Protein AF-A0A378MM11-F1 (afdb_monomer)

Sequence (98 aa):
MELTELTNSNRVTLNRKFRERFGCTAMAYLLNYRLKVAADLLTHTGLTVNEIAASTGFGYETYFIKQFSAKKKFLQRLIGKKQDVWLQQLSYRKSFKI

pLDDT: mean 72.01, std 20.33, range [34.12, 92.12]

Structure (mmCIF, N/CA/C/O backbone):
data_AF-A0A378MM11-F1
#
_entry.id   AF-A0A378MM11-F1
#
loop_
_atom_site.group_PDB
_atom_site.id
_atom_site.type_symbol
_atom_site.label_atom_id
_atom_site.label_alt_id
_atom_site.label_comp_id
_atom_site.label_asym_id
_atom_site.label_entity_id
_atom_site.label_seq_id
_atom_site.pdbx_PDB_ins_code
_atom_site.Cartn_x
_atom_site.Cartn_y
_atom_site.Cartn_z
_atom_site.occupancy
_atom_site.B_iso_or_equiv
_atom_site.auth_seq_id
_atom_site.auth_comp_id
_atom_site.auth_asym_id
_atom_site.auth_atom_id
_atom_site.pdbx_PDB_model_num
ATOM 1 N N . MET A 1 1 ? 24.375 -26.974 -0.893 1.00 48.94 1 MET A N 1
ATOM 2 C CA . MET A 1 1 ? 24.528 -25.961 -1.958 1.00 48.94 1 MET A CA 1
ATOM 3 C C . MET A 1 1 ? 23.483 -26.242 -3.031 1.00 48.94 1 MET A C 1
ATOM 5 O O . MET A 1 1 ? 23.813 -26.912 -3.989 1.00 48.94 1 MET A O 1
ATOM 9 N N . GLU A 1 2 ? 22.223 -25.817 -2.861 1.00 47.00 2 GLU A N 1
ATOM 10 C CA . GLU A 1 2 ? 21.184 -26.117 -3.876 1.00 47.00 2 GLU A CA 1
ATOM 11 C C . GLU A 1 2 ? 19.995 -25.134 -3.870 1.00 47.00 2 GLU A C 1
ATOM 13 O O . GLU A 1 2 ? 18.852 -25.499 -4.095 1.00 47.00 2 GLU A O 1
ATOM 18 N N . LEU A 1 3 ? 20.246 -23.852 -3.582 1.00 40.38 3 LEU A N 1
ATOM 19 C CA . LEU A 1 3 ? 19.266 -22.773 -3.832 1.00 40.38 3 LEU A CA 1
ATOM 20 C C . LEU A 1 3 ? 19.893 -21.541 -4.504 1.00 40.38 3 LEU A C 1
ATOM 22 O O . LEU A 1 3 ? 19.201 -20.580 -4.832 1.00 40.38 3 LEU A O 1
ATOM 26 N N . THR A 1 4 ? 21.206 -21.558 -4.737 1.00 47.59 4 THR A N 1
ATOM 27 C CA . THR A 1 4 ? 21.963 -20.422 -5.272 1.00 47.59 4 THR A CA 1
ATOM 28 C C . THR A 1 4 ? 21.972 -20.363 -6.801 1.00 47.59 4 THR A C 1
ATOM 30 O O . THR A 1 4 ? 22.178 -19.286 -7.353 1.00 47.59 4 THR A O 1
ATOM 33 N N . GLU A 1 5 ? 21.659 -21.456 -7.503 1.00 45.72 5 GLU A N 1
ATOM 34 C CA . GLU A 1 5 ? 21.764 -21.521 -8.973 1.00 45.72 5 GLU A CA 1
ATOM 35 C C . GLU A 1 5 ? 20.511 -21.037 -9.724 1.00 45.72 5 GLU A C 1
ATOM 37 O O . GLU A 1 5 ? 20.609 -20.553 -10.850 1.00 45.72 5 GLU A O 1
ATOM 42 N N . LEU A 1 6 ? 19.335 -21.029 -9.087 1.00 45.16 6 LEU A N 1
ATOM 43 C CA . LEU A 1 6 ? 18.087 -20.543 -9.702 1.00 45.16 6 LEU A CA 1
ATOM 44 C C . LEU A 1 6 ? 17.942 -19.011 -9.705 1.00 45.16 6 LEU A C 1
ATOM 46 O O . LEU A 1 6 ? 16.994 -18.470 -10.277 1.00 45.16 6 LEU A O 1
ATOM 50 N N . THR A 1 7 ? 18.872 -18.287 -9.077 1.00 49.03 7 THR A N 1
ATOM 51 C CA . THR A 1 7 ? 18.721 -16.848 -8.801 1.00 49.03 7 THR A CA 1
ATOM 52 C C . THR A 1 7 ? 19.513 -15.928 -9.730 1.00 49.03 7 THR A C 1
ATOM 54 O O . THR A 1 7 ? 19.437 -14.709 -9.583 1.00 49.03 7 THR A O 1
ATOM 57 N N . ASN A 1 8 ? 20.197 -16.459 -10.752 1.00 50.44 8 ASN A N 1
ATOM 58 C CA . ASN A 1 8 ? 21.016 -15.636 -11.650 1.00 50.44 8 ASN A CA 1
ATOM 59 C C . ASN A 1 8 ? 20.257 -15.024 -12.846 1.00 50.44 8 ASN A C 1
ATOM 61 O O . ASN A 1 8 ? 20.847 -14.635 -13.854 1.00 50.44 8 ASN A O 1
ATOM 65 N N . SER A 1 9 ? 18.935 -14.861 -12.746 1.00 56.62 9 SER A N 1
ATOM 66 C CA . SER A 1 9 ? 18.291 -13.810 -13.537 1.00 56.62 9 SER A CA 1
ATOM 67 C C . SER A 1 9 ? 18.638 -12.484 -12.878 1.00 56.62 9 SER A C 1
ATOM 69 O O . SER A 1 9 ? 17.931 -12.043 -11.972 1.00 56.62 9 SER A O 1
ATOM 71 N N . ASN A 1 10 ? 19.738 -11.863 -13.327 1.00 72.12 10 ASN A N 1
ATOM 72 C CA . ASN A 1 10 ? 20.124 -10.500 -12.959 1.00 72.12 10 ASN A CA 1
ATOM 73 C C . ASN A 1 10 ? 18.848 -9.651 -12.807 1.00 72.12 10 ASN A C 1
ATOM 75 O O . ASN A 1 10 ? 18.006 -9.641 -13.712 1.00 72.12 10 ASN A O 1
ATOM 79 N N . ARG A 1 11 ? 18.672 -8.973 -11.661 1.00 73.12 11 ARG A N 1
ATOM 80 C CA . ARG A 1 11 ? 17.481 -8.150 -11.360 1.00 73.12 11 ARG A CA 1
ATOM 81 C C . ARG A 1 11 ? 17.112 -7.238 -12.532 1.00 73.12 11 ARG A C 1
ATOM 83 O O . ARG A 1 11 ? 15.933 -6.963 -12.750 1.00 73.12 11 ARG A O 1
ATOM 90 N N . VAL A 1 12 ? 18.112 -6.798 -13.296 1.00 80.94 12 VAL A N 1
ATOM 91 C CA . VAL A 1 12 ? 17.960 -6.036 -14.540 1.00 80.94 12 VAL A CA 1
ATOM 92 C C . VAL A 1 12 ? 17.231 -6.843 -15.620 1.00 80.94 12 VAL A C 1
ATOM 94 O O . VAL A 1 12 ? 16.209 -6.384 -16.123 1.00 80.94 12 VAL A O 1
ATOM 97 N N . THR A 1 13 ? 17.689 -8.053 -15.943 1.00 84.12 13 THR A N 1
ATOM 98 C CA . THR A 1 13 ? 17.066 -8.950 -16.931 1.00 84.12 13 THR A CA 1
ATOM 99 C C . THR A 1 13 ? 15.639 -9.322 -16.541 1.00 84.12 13 THR A C 1
ATOM 101 O O . THR A 1 13 ? 14.744 -9.277 -17.386 1.00 84.12 13 THR A O 1
ATOM 104 N N . LEU A 1 14 ? 15.407 -9.649 -15.264 1.00 80.81 14 LEU A N 1
ATOM 105 C CA . LEU A 1 14 ? 14.071 -9.976 -14.761 1.00 80.81 14 LEU A CA 1
ATOM 106 C C . LEU A 1 14 ? 13.129 -8.776 -14.888 1.00 80.81 14 LEU A C 1
ATOM 108 O O . LEU A 1 14 ? 12.032 -8.906 -15.424 1.00 80.81 14 LEU A O 1
ATOM 112 N N . ASN A 1 15 ? 13.569 -7.593 -14.453 1.00 86.75 15 ASN A N 1
ATOM 113 C CA . ASN A 1 15 ? 12.767 -6.380 -14.578 1.00 86.75 15 ASN A CA 1
ATOM 114 C C . ASN A 1 15 ? 12.548 -5.966 -16.032 1.00 86.75 15 ASN A C 1
ATOM 116 O O . ASN A 1 15 ? 11.474 -5.456 -16.334 1.00 86.75 15 ASN A O 1
ATOM 120 N N . ARG A 1 16 ? 13.515 -6.189 -16.930 1.00 87.56 16 ARG A N 1
ATOM 121 C CA . ARG A 1 16 ? 13.342 -5.947 -18.367 1.00 87.56 16 ARG A CA 1
ATOM 122 C C . ARG A 1 16 ? 12.229 -6.832 -18.926 1.00 87.56 16 ARG A C 1
ATOM 124 O O . ARG A 1 16 ? 11.248 -6.298 -19.427 1.00 87.56 16 ARG A O 1
ATOM 131 N N . LYS A 1 17 ? 12.316 -8.151 -18.717 1.00 86.31 17 LYS A N 1
ATOM 132 C CA . LYS A 1 17 ? 11.283 -9.110 -19.150 1.00 86.31 17 LYS A CA 1
ATOM 133 C C . LYS A 1 17 ? 9.905 -8.797 -18.549 1.00 86.31 17 LYS A C 1
ATOM 135 O O . LYS A 1 17 ? 8.889 -8.901 -19.230 1.00 86.31 17 LYS A O 1
ATOM 140 N N . PHE A 1 18 ? 9.854 -8.396 -17.277 1.00 86.19 18 PHE A N 1
ATOM 141 C CA . PHE A 1 18 ? 8.604 -7.995 -16.623 1.00 86.19 18 PHE A CA 1
ATOM 142 C C . PHE A 1 18 ? 8.029 -6.699 -17.194 1.00 86.19 18 PHE A C 1
ATOM 144 O O . PHE A 1 18 ? 6.821 -6.617 -17.393 1.00 86.19 18 PHE A O 1
ATOM 151 N N . ARG A 1 19 ? 8.868 -5.706 -17.500 1.00 87.88 19 ARG A N 1
ATOM 152 C CA . ARG A 1 19 ? 8.414 -4.468 -18.143 1.00 87.88 19 ARG A CA 1
ATOM 153 C C . ARG A 1 19 ? 7.907 -4.726 -19.556 1.00 87.88 19 ARG A C 1
ATOM 155 O O . ARG A 1 19 ? 6.850 -4.213 -19.893 1.00 87.88 19 ARG A O 1
ATOM 162 N N . GLU A 1 20 ? 8.600 -5.554 -20.334 1.00 88.94 20 GLU A N 1
ATOM 163 C CA . GLU A 1 20 ? 8.172 -5.952 -21.684 1.00 88.94 20 GLU A CA 1
ATOM 164 C C . GLU A 1 20 ? 6.804 -6.649 -21.667 1.00 88.94 20 GLU A C 1
ATOM 166 O O . GLU A 1 20 ? 5.962 -6.380 -22.517 1.00 88.94 20 GLU A O 1
ATOM 171 N N . ARG A 1 21 ? 6.554 -7.519 -20.678 1.00 87.19 21 ARG A N 1
ATOM 172 C CA . ARG A 1 21 ? 5.316 -8.312 -20.599 1.00 87.19 21 ARG A CA 1
ATOM 173 C C . ARG A 1 21 ? 4.163 -7.629 -19.856 1.00 87.19 21 ARG A C 1
ATOM 175 O O . ARG A 1 21 ? 3.008 -7.843 -20.205 1.00 87.19 21 ARG A O 1
ATOM 182 N N . PHE A 1 22 ? 4.456 -6.860 -18.810 1.00 81.44 22 PHE A N 1
ATOM 183 C CA . PHE A 1 22 ? 3.466 -6.337 -17.856 1.00 81.44 22 PHE A CA 1
ATOM 184 C C . PHE A 1 22 ? 3.550 -4.817 -17.650 1.00 81.44 22 PHE A C 1
ATOM 186 O O . PHE A 1 22 ? 2.847 -4.277 -16.796 1.00 81.44 22 PHE A O 1
ATOM 193 N N . GLY A 1 23 ? 4.444 -4.116 -18.355 1.00 87.56 23 GLY A N 1
ATOM 194 C CA . GLY A 1 23 ? 4.614 -2.661 -18.252 1.00 87.56 23 GLY A CA 1
ATOM 195 C C . GLY A 1 23 ? 5.200 -2.167 -16.923 1.00 87.56 23 GLY A C 1
ATOM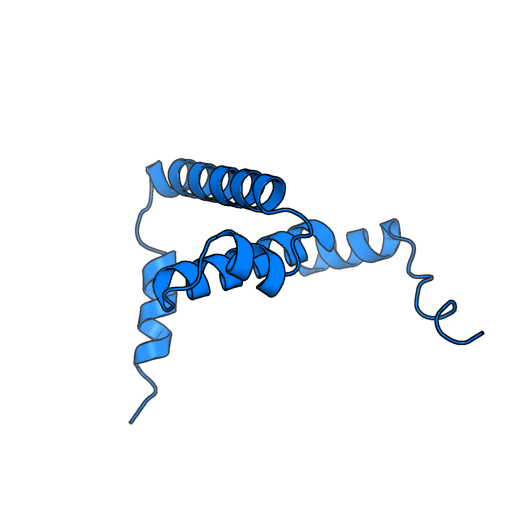 196 O O . GLY A 1 23 ? 5.282 -0.963 -16.694 1.00 87.56 23 GLY A O 1
ATOM 197 N N . CYS A 1 24 ? 5.608 -3.061 -16.018 1.00 85.44 24 CYS A N 1
ATOM 198 C CA . CYS A 1 24 ? 6.117 -2.698 -14.696 1.00 85.44 24 CYS A CA 1
ATOM 199 C C . CYS A 1 24 ? 7.249 -3.623 -14.233 1.00 85.44 24 CYS A C 1
ATOM 201 O O . CYS A 1 24 ? 7.546 -4.635 -14.856 1.00 85.44 24 CYS A O 1
ATOM 203 N N . THR A 1 25 ? 7.932 -3.253 -13.149 1.00 89.31 25 THR A N 1
ATOM 204 C CA . THR A 1 25 ? 8.965 -4.106 -12.542 1.00 89.31 25 THR A CA 1
ATOM 205 C C . THR A 1 25 ? 8.331 -5.293 -11.817 1.00 89.31 25 THR A C 1
ATOM 207 O O . THR A 1 25 ? 7.192 -5.207 -11.354 1.00 89.31 25 THR A O 1
ATOM 210 N N . ALA A 1 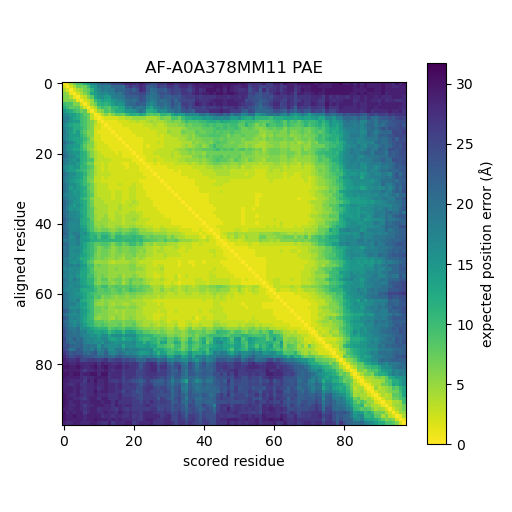26 ? 9.091 -6.376 -11.635 1.00 85.56 26 ALA A N 1
ATOM 211 C CA . ALA A 1 26 ? 8.621 -7.547 -10.890 1.00 85.56 26 ALA A CA 1
ATOM 212 C C . ALA A 1 26 ? 8.194 -7.180 -9.456 1.00 85.56 26 ALA A C 1
ATOM 214 O O . ALA A 1 26 ? 7.152 -7.618 -8.975 1.00 85.56 26 ALA A O 1
ATOM 215 N N . MET A 1 27 ? 8.953 -6.293 -8.803 1.00 88.12 27 MET A N 1
ATOM 216 C CA . MET A 1 27 ? 8.619 -5.789 -7.468 1.00 88.12 27 MET A CA 1
ATOM 217 C C . MET A 1 27 ? 7.336 -4.953 -7.448 1.00 88.12 27 MET A C 1
ATOM 219 O O . MET A 1 27 ? 6.535 -5.097 -6.528 1.00 88.12 27 MET A O 1
ATOM 223 N N . ALA A 1 28 ? 7.108 -4.102 -8.454 1.00 86.19 28 ALA A N 1
ATOM 224 C CA . ALA A 1 28 ? 5.875 -3.320 -8.538 1.00 86.19 28 ALA A CA 1
ATOM 225 C C . ALA A 1 28 ? 4.655 -4.222 -8.770 1.00 86.19 28 ALA A C 1
ATOM 227 O O . ALA A 1 28 ? 3.612 -4.018 -8.149 1.00 86.19 28 ALA A O 1
ATOM 228 N N . TYR A 1 29 ? 4.794 -5.240 -9.624 1.00 86.44 29 TYR A N 1
ATOM 229 C CA . TYR A 1 29 ? 3.755 -6.241 -9.842 1.00 86.44 29 TYR A CA 1
ATOM 230 C C . TYR A 1 29 ? 3.416 -6.987 -8.545 1.00 86.44 29 TYR A C 1
ATOM 232 O O . TYR A 1 29 ? 2.252 -7.031 -8.144 1.00 86.44 29 TYR A O 1
ATOM 240 N N . LEU A 1 30 ? 4.436 -7.498 -7.848 1.00 88.38 30 LEU A N 1
ATOM 241 C CA . LEU A 1 30 ? 4.266 -8.206 -6.580 1.00 88.38 30 LEU A CA 1
ATOM 242 C C . LEU A 1 30 ? 3.610 -7.319 -5.514 1.00 88.38 30 LEU A C 1
ATOM 244 O O . LEU A 1 30 ? 2.686 -7.760 -4.835 1.00 88.38 30 LEU A O 1
ATOM 248 N N . LEU A 1 31 ? 4.040 -6.061 -5.393 1.00 89.31 31 LEU A N 1
ATOM 249 C CA . LEU A 1 31 ? 3.433 -5.105 -4.468 1.00 89.31 31 LEU A CA 1
ATOM 250 C C . LEU A 1 31 ? 1.945 -4.899 -4.775 1.00 89.31 31 LEU A C 1
ATOM 252 O O . LEU A 1 31 ? 1.117 -4.971 -3.871 1.00 89.31 31 LEU A O 1
ATOM 256 N N . ASN A 1 32 ? 1.589 -4.684 -6.044 1.00 87.00 32 ASN A N 1
ATOM 257 C CA . ASN A 1 32 ? 0.191 -4.519 -6.448 1.00 87.00 32 ASN A CA 1
ATOM 258 C C . ASN A 1 32 ? -0.648 -5.762 -6.135 1.00 87.00 32 ASN A C 1
ATOM 260 O O . ASN A 1 32 ? -1.776 -5.632 -5.663 1.00 87.00 32 ASN A O 1
ATOM 264 N N . TYR A 1 33 ? -0.094 -6.951 -6.374 1.00 88.00 33 TYR A N 1
ATOM 265 C CA . TYR A 1 33 ? -0.751 -8.210 -6.045 1.00 88.00 33 TYR A CA 1
ATOM 266 C C . TYR A 1 33 ? -1.005 -8.337 -4.536 1.00 88.00 33 TYR A C 1
ATOM 268 O O . TYR A 1 33 ? -2.140 -8.575 -4.128 1.00 88.00 33 TYR A O 1
ATOM 276 N N . ARG A 1 34 ? 0.011 -8.083 -3.701 1.00 91.38 34 ARG A N 1
ATOM 277 C CA . ARG A 1 34 ? -0.122 -8.113 -2.234 1.00 91.38 34 ARG A CA 1
ATOM 278 C C . ARG A 1 34 ? -1.179 -7.132 -1.730 1.00 91.38 34 ARG A C 1
ATOM 280 O O . ARG A 1 34 ? -2.005 -7.497 -0.903 1.00 91.38 34 ARG A O 1
ATOM 287 N N . LEU A 1 35 ? -1.201 -5.912 -2.270 1.00 88.12 35 LEU A N 1
ATOM 288 C CA . LEU A 1 35 ? -2.208 -4.906 -1.919 1.00 88.12 35 LEU A CA 1
ATOM 289 C C . LEU A 1 35 ? -3.625 -5.315 -2.347 1.00 88.12 35 LEU A C 1
ATOM 291 O O . LEU A 1 35 ? -4.578 -5.015 -1.634 1.00 88.12 35 LEU A O 1
ATOM 295 N N . LYS A 1 36 ? -3.773 -6.008 -3.484 1.00 87.94 36 LYS A N 1
ATOM 296 C CA . LYS A 1 36 ? -5.066 -6.540 -3.938 1.00 87.94 36 LYS A CA 1
ATOM 297 C C . LYS A 1 36 ? -5.602 -7.599 -2.973 1.00 87.94 36 LYS A C 1
ATOM 299 O O . LYS A 1 36 ? -6.766 -7.525 -2.599 1.00 87.94 36 LYS A O 1
ATOM 304 N N . VAL A 1 37 ? -4.757 -8.542 -2.554 1.00 89.44 37 VAL A N 1
ATOM 305 C CA . VAL A 1 37 ? -5.130 -9.565 -1.562 1.00 89.44 37 VAL A CA 1
ATOM 306 C C . VAL A 1 37 ? -5.448 -8.918 -0.213 1.00 89.44 37 VAL A C 1
ATOM 308 O O . VAL A 1 37 ? -6.457 -9.243 0.397 1.00 89.44 37 VAL A O 1
ATOM 311 N N . ALA A 1 38 ? -4.652 -7.940 0.226 1.00 88.50 38 ALA A N 1
ATOM 312 C CA . ALA A 1 38 ? -4.915 -7.225 1.473 1.00 88.50 38 ALA A CA 1
ATOM 313 C C . ALA A 1 38 ? -6.262 -6.485 1.458 1.00 88.50 38 ALA A C 1
ATOM 315 O O . ALA A 1 38 ? -6.964 -6.478 2.462 1.00 88.50 38 ALA A O 1
ATOM 316 N N . ALA A 1 39 ? -6.638 -5.876 0.328 1.00 85.38 39 ALA A N 1
ATOM 317 C CA . ALA A 1 39 ? -7.935 -5.217 0.184 1.00 85.38 39 ALA A CA 1
ATOM 318 C C . ALA A 1 39 ? -9.104 -6.211 0.289 1.00 85.38 39 ALA A C 1
ATOM 320 O O . ALA A 1 39 ? -10.127 -5.886 0.888 1.00 85.38 39 ALA A O 1
ATOM 321 N N . ASP A 1 40 ? -8.939 -7.414 -0.264 1.00 86.50 40 ASP A N 1
ATOM 322 C CA . ASP A 1 40 ? -9.920 -8.492 -0.154 1.00 86.50 40 ASP A CA 1
ATOM 323 C C . ASP A 1 40 ? -10.085 -8.957 1.301 1.00 86.50 40 ASP A C 1
ATOM 325 O O . ASP A 1 40 ? -11.204 -8.986 1.811 1.00 86.50 40 ASP A O 1
ATOM 329 N N . LEU A 1 41 ? -8.972 -9.191 2.005 1.00 87.12 41 LEU A N 1
ATOM 330 C CA . LEU A 1 41 ? -8.977 -9.564 3.422 1.00 87.12 41 LEU A CA 1
ATOM 331 C C . LEU A 1 41 ? -9.599 -8.475 4.303 1.00 87.12 41 LEU A C 1
ATOM 333 O O . LEU A 1 41 ? -10.436 -8.784 5.143 1.00 87.12 41 LEU A O 1
ATOM 337 N N . LEU A 1 42 ? -9.264 -7.202 4.077 1.00 85.44 42 LEU A N 1
ATOM 338 C CA . LEU A 1 42 ? -9.854 -6.078 4.816 1.00 85.44 42 LEU A CA 1
ATOM 339 C C . LEU A 1 42 ? -11.373 -5.951 4.617 1.00 85.44 42 LEU A C 1
ATOM 341 O O . LEU A 1 42 ? -12.042 -5.354 5.453 1.00 85.44 42 LEU A O 1
ATOM 345 N N . THR A 1 43 ? -11.905 -6.446 3.496 1.00 83.12 43 THR A N 1
ATOM 346 C CA . THR A 1 43 ? -13.331 -6.321 3.152 1.00 83.12 43 THR A CA 1
ATOM 347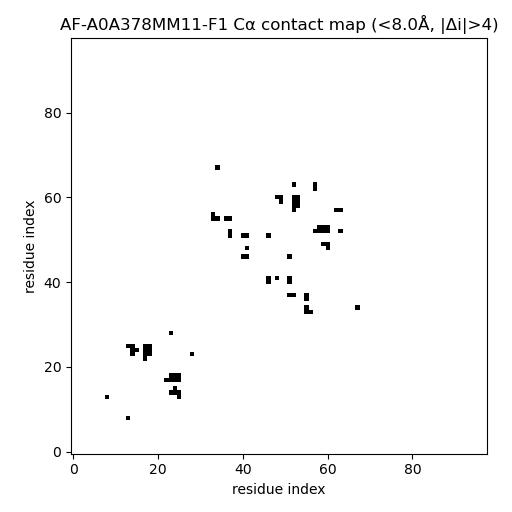 C C . THR A 1 43 ? -14.143 -7.529 3.613 1.00 83.12 43 THR A C 1
ATOM 349 O O . THR A 1 43 ? -15.298 -7.380 4.002 1.00 83.12 43 THR A O 1
ATOM 352 N N . HIS A 1 44 ? -13.556 -8.724 3.550 1.00 83.88 44 HIS A N 1
ATOM 353 C CA . HIS A 1 44 ? -14.276 -9.987 3.733 1.00 83.88 44 HIS A CA 1
ATOM 354 C C . HIS A 1 44 ? -13.904 -10.731 5.020 1.00 83.88 44 HIS A C 1
ATOM 356 O O . HIS A 1 44 ? -14.462 -11.792 5.291 1.00 83.88 44 HIS A O 1
ATOM 362 N N . THR A 1 45 ? -12.977 -10.200 5.817 1.00 84.75 45 THR A N 1
ATOM 363 C CA . THR A 1 45 ? -12.560 -10.797 7.093 1.00 84.75 45 THR A CA 1
ATOM 364 C C . THR A 1 45 ? -12.616 -9.770 8.220 1.00 84.75 45 THR A C 1
ATOM 366 O O . THR A 1 45 ? -12.629 -8.568 7.973 1.00 84.75 45 THR A O 1
ATOM 369 N N . GLY A 1 46 ? -12.626 -10.248 9.466 1.00 86.69 46 GLY A N 1
ATOM 370 C CA . GLY A 1 46 ? -12.482 -9.416 10.666 1.00 86.69 46 GLY A CA 1
ATOM 371 C C . GLY A 1 46 ? -11.039 -9.302 11.172 1.00 86.69 46 GLY A C 1
ATOM 372 O O . GLY A 1 46 ? -10.843 -8.979 12.339 1.00 86.69 46 GLY A O 1
ATOM 373 N N . LEU A 1 47 ? -10.043 -9.630 10.338 1.00 87.31 47 LEU A N 1
ATOM 374 C CA . LEU A 1 47 ? -8.634 -9.616 10.731 1.00 87.31 47 LEU A CA 1
ATOM 375 C C . LEU A 1 47 ? -8.136 -8.192 10.996 1.00 87.31 47 LEU A C 1
ATOM 377 O O . LEU A 1 47 ? -8.516 -7.230 10.320 1.00 87.31 47 LEU A O 1
ATOM 381 N N . THR A 1 48 ? -7.223 -8.067 11.951 1.00 90.38 48 THR A N 1
ATOM 382 C CA . THR A 1 48 ? -6.544 -6.807 12.245 1.00 90.38 48 THR A CA 1
ATOM 383 C C . THR A 1 48 ? -5.562 -6.432 11.133 1.00 90.38 48 THR A C 1
ATOM 385 O O . THR A 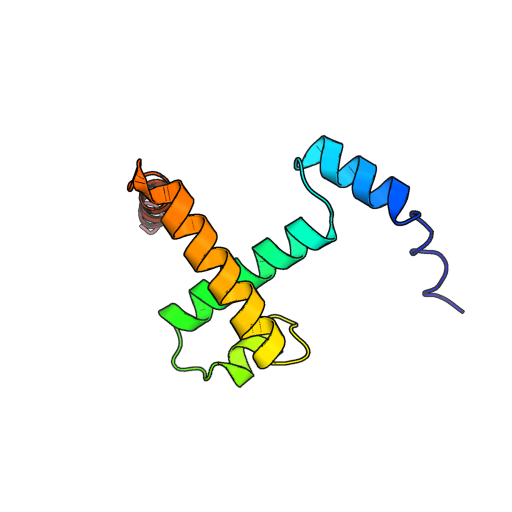1 48 ? -5.073 -7.263 10.365 1.00 90.38 48 THR A O 1
ATOM 388 N N . VAL A 1 49 ? -5.215 -5.145 11.059 1.00 86.06 49 VAL A N 1
ATOM 389 C CA . VAL A 1 49 ? -4.249 -4.625 10.076 1.00 86.06 49 VAL A CA 1
ATOM 390 C C . VAL A 1 49 ? -2.887 -5.324 10.174 1.00 86.06 49 VAL A C 1
ATOM 392 O O . VAL A 1 49 ? -2.264 -5.585 9.144 1.00 86.06 49 VAL A O 1
ATOM 395 N N . ASN A 1 50 ? -2.448 -5.659 11.388 1.00 90.44 50 ASN A N 1
ATOM 396 C CA . ASN A 1 50 ? -1.197 -6.370 11.629 1.00 90.44 50 ASN A CA 1
ATOM 397 C C . ASN A 1 50 ? -1.245 -7.799 11.054 1.00 90.44 50 ASN A C 1
ATOM 399 O O . ASN A 1 50 ? -0.377 -8.189 10.271 1.00 90.44 50 ASN A O 1
ATOM 403 N N . GLU A 1 51 ? -2.317 -8.545 11.333 1.00 90.19 51 GLU A N 1
ATOM 404 C CA . GLU A 1 51 ? -2.512 -9.905 10.809 1.00 90.19 51 GLU A CA 1
ATOM 405 C C . GLU A 1 51 ? -2.585 -9.929 9.278 1.00 90.19 51 GLU A C 1
ATOM 407 O O . GLU A 1 51 ? -2.008 -10.810 8.633 1.00 90.19 51 GLU A O 1
ATOM 412 N N . ILE A 1 52 ? -3.240 -8.938 8.669 1.00 88.31 52 ILE A N 1
ATOM 413 C CA . ILE A 1 52 ? -3.323 -8.812 7.209 1.00 88.31 52 ILE A CA 1
ATOM 414 C C . ILE A 1 52 ? -1.957 -8.463 6.609 1.00 88.31 52 ILE A C 1
ATOM 416 O O . ILE A 1 52 ? -1.585 -9.016 5.568 1.00 88.31 52 ILE A O 1
ATOM 420 N N . ALA A 1 53 ? -1.182 -7.582 7.249 1.00 89.19 53 ALA A N 1
ATOM 421 C CA . ALA A 1 53 ? 0.170 -7.252 6.808 1.00 89.19 53 ALA A CA 1
ATOM 422 C C . ALA A 1 53 ? 1.067 -8.501 6.805 1.00 89.19 53 ALA A C 1
ATOM 424 O O . ALA A 1 53 ? 1.693 -8.795 5.781 1.00 89.19 53 ALA A O 1
ATOM 425 N N . ALA A 1 54 ? 1.044 -9.279 7.891 1.00 92.12 54 ALA A N 1
ATOM 426 C CA . ALA A 1 54 ? 1.770 -10.542 7.990 1.00 92.12 54 ALA A CA 1
ATOM 427 C C . ALA A 1 54 ? 1.305 -11.549 6.920 1.00 92.12 54 ALA A C 1
ATOM 429 O O . ALA A 1 54 ? 2.123 -12.077 6.163 1.00 92.12 54 ALA A O 1
ATOM 430 N N . SER A 1 55 ? -0.011 -11.733 6.771 1.00 89.69 55 SER A N 1
ATOM 431 C CA . SER A 1 55 ? -0.610 -12.684 5.818 1.00 89.69 55 SER A CA 1
ATOM 432 C C . SER A 1 55 ? -0.323 -12.345 4.352 1.00 89.69 55 SER A C 1
ATOM 434 O O . SER A 1 55 ? -0.281 -13.225 3.495 1.00 89.69 55 SER A O 1
ATOM 436 N N . THR A 1 56 ? -0.100 -11.066 4.039 1.00 90.12 56 THR A N 1
ATOM 437 C CA . THR A 1 56 ? 0.204 -10.598 2.675 1.00 90.12 56 THR A CA 1
ATOM 438 C C . THR A 1 56 ? 1.698 -10.372 2.432 1.00 90.12 56 THR A C 1
ATOM 440 O O . THR A 1 56 ? 2.100 -9.863 1.379 1.00 90.12 56 THR A O 1
ATOM 443 N N . GLY A 1 57 ? 2.545 -10.807 3.369 1.00 89.31 57 GLY A N 1
ATOM 444 C CA . GLY A 1 57 ? 3.999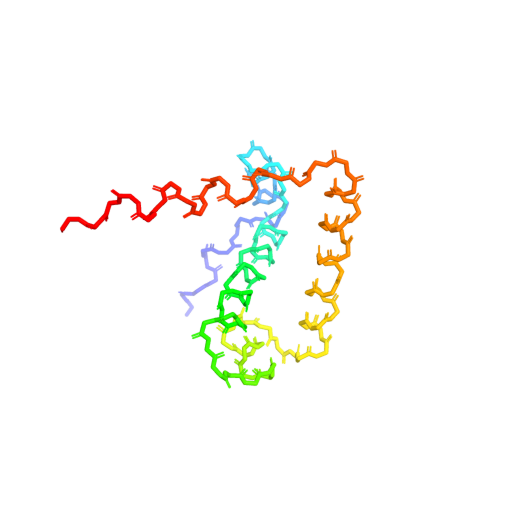 -10.827 3.224 1.00 89.31 57 GLY A CA 1
ATOM 445 C C . GLY A 1 57 ? 4.671 -9.466 3.414 1.00 89.31 57 GLY A C 1
ATOM 446 O O . GLY A 1 57 ? 5.766 -9.247 2.879 1.00 89.31 57 GLY A O 1
ATOM 447 N N . PHE A 1 58 ? 4.033 -8.532 4.123 1.00 88.88 58 PHE A N 1
ATOM 448 C CA . PHE A 1 58 ? 4.681 -7.313 4.605 1.00 88.88 58 PHE A CA 1
ATOM 449 C C . PHE A 1 58 ? 5.354 -7.595 5.949 1.00 88.88 58 PHE A C 1
ATOM 451 O O . PHE A 1 58 ? 4.724 -8.097 6.868 1.00 88.88 58 PHE A O 1
ATOM 458 N N . GLY A 1 59 ? 6.636 -7.240 6.070 1.00 85.00 59 GLY A N 1
ATOM 459 C CA . GLY A 1 59 ? 7.385 -7.446 7.316 1.00 85.00 59 GLY A CA 1
ATOM 460 C C . GLY A 1 59 ? 6.977 -6.506 8.454 1.00 85.00 59 GLY A C 1
ATOM 461 O O . GLY A 1 59 ? 7.223 -6.819 9.609 1.00 85.00 59 GLY A O 1
ATOM 462 N N . TYR A 1 60 ? 6.355 -5.365 8.134 1.00 86.62 60 TYR A N 1
ATOM 463 C CA . TYR A 1 60 ? 5.926 -4.369 9.117 1.00 86.62 60 TYR A CA 1
ATOM 464 C C . TYR A 1 60 ? 4.582 -3.757 8.724 1.00 86.62 60 TYR A C 1
ATOM 466 O O . TYR A 1 60 ? 4.400 -3.330 7.576 1.00 86.62 60 TYR A O 1
ATOM 474 N N . GLU A 1 61 ? 3.676 -3.634 9.695 1.00 87.06 61 GLU A N 1
ATOM 475 C CA . GLU A 1 61 ? 2.363 -3.006 9.502 1.00 87.06 61 GLU A CA 1
ATOM 476 C C . GLU A 1 61 ? 2.482 -1.547 9.038 1.00 87.06 61 GLU A C 1
ATOM 478 O O . GLU A 1 61 ? 1.748 -1.106 8.160 1.00 87.06 61 GLU A O 1
ATOM 483 N N . THR A 1 62 ? 3.462 -0.798 9.548 1.00 89.06 62 THR A N 1
ATOM 484 C CA . THR A 1 62 ? 3.650 0.622 9.222 1.00 89.06 62 THR A CA 1
ATOM 485 C C . THR A 1 62 ? 4.019 0.804 7.751 1.00 89.06 62 THR A C 1
ATOM 487 O O . THR A 1 62 ? 3.508 1.698 7.067 1.00 89.06 62 THR A O 1
ATOM 490 N N . TYR A 1 63 ? 4.858 -0.093 7.225 1.00 88.62 63 TYR A N 1
ATOM 491 C CA . TYR A 1 63 ? 5.199 -0.137 5.809 1.00 88.62 63 TYR A CA 1
ATOM 492 C C . TYR A 1 63 ? 3.994 -0.547 4.956 1.00 88.62 63 TYR A C 1
ATOM 494 O O . TYR A 1 63 ? 3.735 0.087 3.930 1.00 88.62 63 TYR A O 1
ATOM 502 N N . PHE A 1 64 ? 3.219 -1.541 5.400 1.00 88.94 64 PHE A N 1
ATOM 503 C CA . PHE A 1 64 ? 1.961 -1.920 4.757 1.00 88.94 64 PHE A CA 1
ATOM 504 C C . PHE A 1 64 ? 0.987 -0.735 4.665 1.00 88.94 64 PHE A C 1
ATOM 506 O O . PHE A 1 64 ? 0.574 -0.376 3.561 1.00 88.94 64 PHE A O 1
ATOM 513 N N . ILE A 1 65 ? 0.687 -0.069 5.785 1.00 88.75 65 ILE A N 1
ATOM 514 C CA . 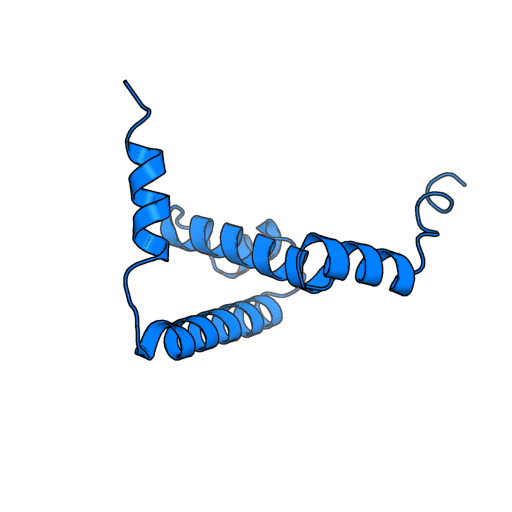ILE A 1 65 ? -0.241 1.071 5.859 1.00 88.75 65 ILE A CA 1
ATOM 515 C C . ILE A 1 65 ? 0.206 2.190 4.918 1.00 88.75 65 ILE A C 1
ATOM 517 O O . ILE A 1 65 ? -0.618 2.748 4.185 1.00 88.75 65 ILE A O 1
ATOM 521 N N . LYS A 1 66 ? 1.510 2.499 4.885 1.00 90.44 66 LYS A N 1
ATOM 522 C CA . LYS A 1 66 ? 2.079 3.500 3.974 1.00 90.44 66 LYS A CA 1
ATOM 523 C C . LYS A 1 66 ? 1.826 3.135 2.510 1.00 90.44 66 LYS A C 1
ATOM 525 O O . LYS A 1 66 ? 1.345 3.979 1.751 1.00 90.44 66 LYS A O 1
ATOM 530 N N . GLN A 1 67 ? 2.118 1.895 2.114 1.00 90.38 67 GLN A N 1
ATOM 531 C CA . GLN A 1 67 ? 1.929 1.434 0.733 1.00 90.38 67 GLN A CA 1
ATOM 532 C C . GLN A 1 67 ? 0.448 1.370 0.343 1.00 90.38 67 GLN A C 1
ATOM 534 O O . GLN A 1 67 ? 0.060 1.851 -0.725 1.00 90.38 67 GLN A O 1
ATOM 539 N N . PHE A 1 68 ? -0.394 0.840 1.228 1.00 86.94 68 PHE A N 1
ATOM 540 C CA . PHE A 1 68 ? -1.831 0.714 1.013 1.00 86.94 68 PHE A CA 1
ATOM 541 C C . PHE A 1 68 ? -2.506 2.086 0.892 1.00 86.94 68 PHE A C 1
ATOM 543 O O . PHE A 1 68 ? -3.255 2.341 -0.055 1.00 86.94 68 PHE A O 1
ATOM 550 N N . SER A 1 69 ? -2.160 3.023 1.777 1.00 85.56 69 SER A N 1
ATOM 551 C CA . SER A 1 69 ? -2.668 4.399 1.736 1.00 85.56 69 SER A CA 1
ATOM 552 C C . SER A 1 69 ? -2.197 5.156 0.495 1.00 85.56 69 SER A C 1
ATOM 554 O O . SER A 1 69 ? -2.989 5.866 -0.130 1.00 85.56 69 SER A O 1
ATOM 556 N N . ALA A 1 70 ? -0.930 4.998 0.099 1.00 86.62 70 ALA A N 1
ATOM 557 C CA . ALA A 1 70 ? -0.404 5.602 -1.124 1.00 86.62 70 ALA A CA 1
ATOM 558 C C . ALA A 1 70 ? -1.147 5.087 -2.367 1.00 86.62 70 ALA A C 1
ATOM 560 O O . ALA A 1 70 ? -1.536 5.885 -3.226 1.00 86.62 70 ALA A O 1
ATOM 561 N N . LYS A 1 71 ? -1.422 3.777 -2.436 1.00 81.00 71 LYS A N 1
ATOM 562 C CA . LYS A 1 71 ? -2.179 3.170 -3.538 1.00 81.00 71 LYS A CA 1
ATOM 563 C C . LYS A 1 71 ? -3.635 3.632 -3.566 1.00 81.00 71 LYS A C 1
ATOM 565 O O . LYS A 1 71 ? -4.125 3.973 -4.640 1.00 81.00 71 LYS A O 1
ATOM 570 N N . LYS A 1 72 ? -4.309 3.707 -2.413 1.00 72.25 72 LYS A N 1
ATOM 571 C CA . LYS A 1 72 ? -5.689 4.213 -2.309 1.00 72.25 72 LYS A CA 1
ATOM 572 C C . LYS A 1 72 ? -5.786 5.667 -2.771 1.00 72.25 72 LYS A C 1
ATOM 574 O O . LYS A 1 72 ? -6.645 5.978 -3.587 1.00 72.25 72 LYS A O 1
ATOM 579 N N . LYS A 1 73 ? -4.864 6.532 -2.335 1.00 68.88 73 LYS A N 1
ATOM 580 C CA . LYS A 1 73 ? -4.789 7.933 -2.790 1.00 68.88 73 LYS A CA 1
ATOM 581 C C . LYS A 1 73 ? -4.504 8.037 -4.289 1.00 68.88 73 LYS A C 1
ATOM 583 O O . LYS A 1 73 ? -5.106 8.864 -4.965 1.00 68.88 73 LYS A O 1
ATOM 588 N N . PHE A 1 74 ? -3.615 7.198 -4.822 1.00 67.19 74 PHE A N 1
ATOM 589 C CA . PHE A 1 74 ? -3.334 7.139 -6.258 1.00 67.19 74 PHE A CA 1
ATOM 590 C C . PHE A 1 74 ? -4.566 6.717 -7.066 1.00 67.19 74 PHE A C 1
ATOM 592 O O . PHE A 1 74 ? -4.896 7.365 -8.055 1.00 67.19 74 PHE A O 1
ATOM 599 N N . LEU A 1 75 ? -5.283 5.684 -6.614 1.00 58.28 75 LEU A N 1
ATOM 600 C CA . LEU A 1 75 ? -6.536 5.256 -7.230 1.00 58.28 75 LEU A CA 1
ATOM 601 C C . LEU A 1 75 ? -7.605 6.344 -7.130 1.00 58.28 75 LEU A C 1
ATOM 603 O O . LEU A 1 75 ? -8.203 6.660 -8.142 1.00 58.28 75 LEU A O 1
ATOM 607 N N . GLN A 1 76 ? -7.798 6.985 -5.976 1.00 52.56 76 GLN A N 1
ATOM 608 C CA . GLN A 1 76 ? -8.744 8.100 -5.830 1.00 52.56 76 GLN A CA 1
ATOM 609 C C . GLN A 1 76 ? -8.401 9.281 -6.749 1.00 52.56 76 GLN A C 1
ATOM 611 O O . GLN A 1 76 ? -9.292 9.865 -7.358 1.00 52.56 76 GLN A O 1
ATOM 616 N N . ARG A 1 77 ? -7.112 9.603 -6.910 1.00 56.47 77 ARG A N 1
ATOM 617 C CA . ARG A 1 77 ? -6.653 10.669 -7.810 1.00 56.47 77 ARG A CA 1
ATOM 618 C C . ARG A 1 77 ? -6.861 10.323 -9.287 1.00 56.47 77 ARG A C 1
ATOM 620 O O . ARG A 1 77 ? -7.220 11.205 -10.057 1.00 56.47 77 ARG A O 1
ATOM 627 N N . LEU A 1 78 ? -6.655 9.065 -9.682 1.00 48.97 78 LEU A N 1
ATOM 628 C CA . LEU A 1 78 ? -6.934 8.596 -11.045 1.00 48.97 78 LEU A CA 1
ATOM 629 C C . LEU A 1 78 ? -8.437 8.451 -11.327 1.00 48.97 78 LEU A C 1
ATOM 631 O O . LEU A 1 78 ? -8.893 8.763 -12.422 1.00 48.97 78 LEU A O 1
ATOM 635 N N . ILE A 1 79 ? -9.205 7.985 -10.343 1.00 50.41 79 ILE A N 1
ATOM 636 C CA . ILE A 1 79 ? -10.651 7.744 -10.438 1.00 50.41 79 ILE A CA 1
ATOM 637 C C . ILE A 1 79 ? -11.446 9.054 -10.306 1.00 50.41 79 ILE A C 1
ATOM 639 O O . ILE A 1 79 ? -12.601 9.095 -10.714 1.00 50.41 79 ILE A O 1
ATOM 643 N N . GLY A 1 80 ? -10.805 10.164 -9.918 1.00 45.25 80 GLY A N 1
ATOM 644 C CA . GLY A 1 80 ? -11.359 11.525 -9.948 1.00 45.25 80 GLY A CA 1
ATOM 645 C C . GLY A 1 80 ? -11.856 12.035 -11.314 1.00 45.25 80 GLY A C 1
ATOM 646 O O . GLY A 1 80 ? -12.228 13.201 -11.407 1.00 45.25 80 GLY A O 1
ATOM 647 N N . LYS A 1 81 ? -11.889 11.198 -12.366 1.00 43.34 81 LYS A N 1
ATOM 648 C CA . LYS A 1 81 ? -12.664 11.440 -13.598 1.00 43.34 81 LYS A CA 1
ATOM 649 C C . LYS A 1 81 ? -13.441 10.244 -14.178 1.00 43.34 81 LYS A C 1
ATOM 651 O O . LYS A 1 81 ? -14.177 10.461 -15.131 1.00 43.34 81 LYS A O 1
ATOM 656 N N . LYS A 1 82 ? -13.324 9.017 -13.657 1.00 39.91 82 LYS A N 1
ATOM 657 C CA . LYS A 1 82 ? -14.109 7.846 -14.115 1.00 39.91 82 LYS A CA 1
ATOM 658 C C . LYS A 1 82 ? -14.160 6.778 -13.020 1.00 39.91 82 LYS A C 1
ATOM 660 O O . LYS A 1 82 ? -13.386 5.819 -13.017 1.00 39.91 82 LYS A O 1
ATOM 665 N N . GLN A 1 83 ? -15.088 6.957 -12.087 1.00 42.66 83 GLN A N 1
ATOM 666 C CA . GLN A 1 83 ? -15.762 5.834 -11.434 1.00 42.66 83 GLN A CA 1
ATOM 667 C C . GLN A 1 83 ? -16.320 4.940 -12.565 1.00 42.66 83 GLN A C 1
ATOM 669 O O . GLN A 1 83 ? -16.832 5.508 -13.517 1.00 42.66 83 GLN A O 1
ATOM 674 N N . ASP A 1 84 ? -16.085 3.617 -12.549 1.00 44.62 84 ASP A N 1
ATOM 675 C CA . ASP A 1 84 ? -16.933 2.552 -13.165 1.00 44.62 84 ASP A CA 1
ATOM 676 C C . ASP A 1 84 ? -16.164 1.309 -13.657 1.00 44.62 84 ASP A C 1
ATOM 678 O O . ASP A 1 84 ? -16.721 0.213 -13.674 1.00 44.62 84 ASP A O 1
ATOM 682 N N . VAL A 1 85 ? -14.866 1.384 -13.975 1.00 46.12 85 VAL A N 1
ATOM 683 C CA . VAL A 1 85 ? -14.199 0.237 -14.645 1.00 46.12 85 VAL A CA 1
ATOM 684 C C . VAL A 1 85 ? -13.859 -0.927 -13.692 1.00 46.12 85 VAL A C 1
ATOM 686 O O . VAL A 1 85 ? -13.927 -2.093 -14.077 1.00 46.12 85 VAL A O 1
ATOM 689 N N . TRP A 1 86 ? -13.548 -0.654 -12.419 1.00 41.78 86 TRP A N 1
ATOM 690 C CA . TRP A 1 86 ? -13.188 -1.704 -11.448 1.00 41.78 86 TRP A CA 1
ATOM 691 C C . TRP A 1 86 ? -14.393 -2.469 -10.877 1.00 41.78 86 TRP A C 1
ATOM 693 O O . TRP A 1 86 ? -14.234 -3.611 -10.450 1.00 41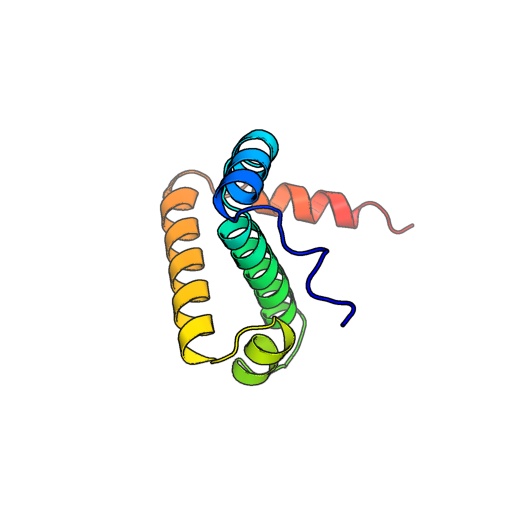.78 86 TRP A O 1
ATOM 703 N N . LEU A 1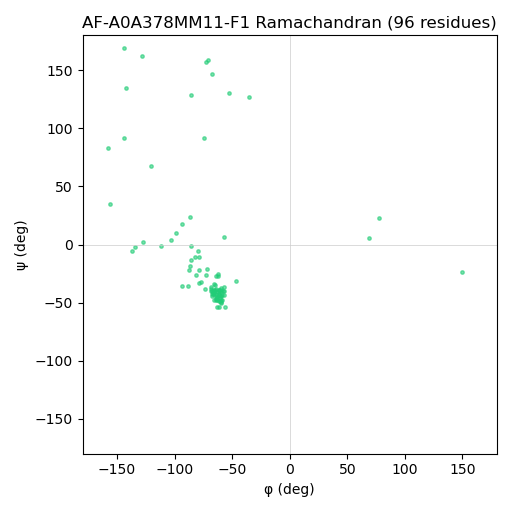 87 ? -15.597 -1.885 -10.912 1.00 43.38 87 LEU A N 1
ATOM 704 C CA . LEU A 1 87 ? -16.831 -2.554 -10.476 1.00 43.38 87 LEU A CA 1
ATOM 705 C C . LEU A 1 87 ? -17.410 -3.475 -11.564 1.00 43.38 87 LEU A C 1
ATOM 707 O O . LEU A 1 87 ? -18.024 -4.492 -11.240 1.00 43.38 87 LEU A O 1
ATOM 711 N N . GLN A 1 88 ? -17.137 -3.203 -12.845 1.00 43.53 88 GLN A N 1
ATOM 712 C CA . GLN A 1 88 ? -17.601 -4.052 -13.948 1.00 43.53 88 GLN A CA 1
ATOM 713 C C . GLN A 1 88 ? -16.910 -5.426 -13.978 1.00 43.53 88 GLN A C 1
ATOM 715 O O . GLN A 1 88 ? -17.571 -6.435 -14.217 1.00 43.53 88 GLN A O 1
ATOM 720 N N . GLN A 1 89 ? -15.615 -5.514 -13.646 1.00 38.38 89 GLN A N 1
ATOM 721 C CA . GLN A 1 89 ? -14.913 -6.809 -13.600 1.00 38.38 89 GLN A CA 1
ATOM 722 C C . GLN A 1 89 ? -15.306 -7.682 -12.392 1.00 38.38 89 GLN A C 1
ATOM 724 O O . GLN A 1 89 ? -15.237 -8.908 -12.474 1.00 38.38 89 GLN A O 1
ATOM 729 N N . LEU A 1 90 ? -15.746 -7.074 -11.284 1.00 39.66 90 LEU A N 1
ATOM 730 C CA . LEU A 1 90 ? -16.253 -7.790 -10.104 1.00 39.66 90 LEU A CA 1
ATOM 731 C C . LEU A 1 90 ? -17.697 -8.282 -10.294 1.00 39.66 90 LEU A C 1
ATOM 733 O O . LEU A 1 90 ? -18.022 -9.376 -9.835 1.00 39.66 90 LEU A O 1
ATOM 737 N N . SER A 1 91 ? -18.532 -7.539 -11.030 1.00 38.69 91 SER A N 1
ATOM 738 C CA . SER A 1 91 ? -19.870 -7.999 -11.433 1.00 38.69 91 SER A CA 1
ATOM 739 C C . SER A 1 91 ? -19.799 -9.209 -12.384 1.00 38.69 91 SER A C 1
ATOM 741 O O . SER A 1 91 ? -20.512 -10.193 -12.197 1.00 38.69 91 SER A O 1
ATOM 743 N N . TYR A 1 92 ? -18.838 -9.219 -13.320 1.00 34.12 92 TYR A N 1
ATOM 744 C CA . TYR A 1 92 ? -18.676 -10.302 -14.305 1.00 34.12 92 TYR A CA 1
ATOM 745 C C . TYR A 1 92 ? -18.363 -11.680 -13.685 1.00 34.12 92 TYR A C 1
ATOM 747 O O . TYR A 1 92 ? -18.722 -12.710 -14.249 1.00 34.12 92 TYR A O 1
ATOM 755 N N . ARG A 1 93 ? -17.733 -11.734 -12.498 1.00 38.44 93 ARG A N 1
ATOM 756 C CA . ARG A 1 93 ? -17.445 -13.004 -11.798 1.00 38.44 93 ARG A CA 1
ATOM 757 C C . ARG A 1 93 ? -18.584 -13.528 -10.922 1.00 38.44 93 ARG A C 1
ATOM 759 O O . ARG A 1 93 ? -18.524 -14.689 -10.528 1.00 38.44 93 ARG A O 1
ATOM 766 N N . LYS A 1 94 ? -19.611 -12.725 -10.621 1.00 41.53 94 LYS A N 1
ATOM 767 C CA . LYS A 1 94 ? -20.787 -13.203 -9.871 1.00 41.53 94 LYS A CA 1
ATOM 768 C C . LYS A 1 94 ? -21.815 -13.924 -10.751 1.00 41.53 94 LYS A C 1
ATOM 770 O O . LYS A 1 94 ? -22.691 -14.579 -10.206 1.00 41.53 94 LYS A O 1
ATOM 775 N N . SER A 1 95 ? -21.682 -13.869 -12.079 1.00 40.34 95 SER A N 1
ATOM 776 C CA . SER A 1 95 ? -22.648 -14.476 -13.010 1.00 40.34 95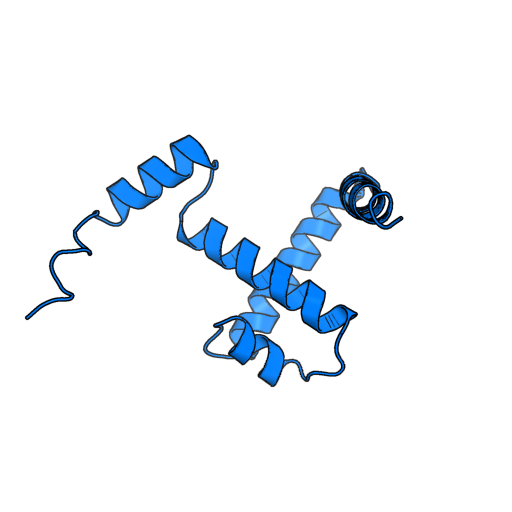 SER A CA 1
ATOM 777 C C . SER A 1 95 ? -22.416 -15.965 -13.320 1.00 40.34 95 SER A C 1
ATOM 779 O O . SER A 1 95 ? -23.203 -16.549 -14.053 1.00 40.34 95 SER A O 1
ATOM 781 N N . PHE A 1 96 ? -21.373 -16.597 -12.766 1.00 35.00 96 PHE A N 1
ATOM 782 C CA . PHE A 1 96 ? -21.093 -18.034 -12.918 1.00 35.00 96 PHE A CA 1
ATOM 783 C C . PHE A 1 96 ? -21.080 -18.737 -11.554 1.00 35.00 96 PHE A C 1
ATOM 785 O O . PHE A 1 96 ? -20.041 -19.181 -11.072 1.00 35.00 96 PHE A O 1
ATOM 792 N N . LYS A 1 97 ? -22.248 -18.808 -10.919 1.00 36.44 97 LYS A N 1
ATOM 793 C CA . LYS A 1 97 ? -22.614 -19.878 -9.982 1.00 36.44 97 LYS A CA 1
ATOM 794 C C . LYS A 1 97 ? -24.104 -20.152 -10.188 1.00 36.44 97 LYS A C 1
ATOM 796 O O . LYS A 1 97 ? -24.938 -19.442 -9.635 1.00 36.44 97 LYS A O 1
ATOM 801 N N . ILE A 1 98 ? -24.376 -21.104 -11.079 1.00 37.81 98 ILE A N 1
ATOM 802 C CA . ILE A 1 98 ? -25.612 -21.894 -11.115 1.00 37.81 98 ILE A CA 1
ATOM 803 C C . ILE A 1 98 ? -25.408 -23.030 -10.114 1.00 37.81 98 ILE A C 1
ATOM 805 O O . ILE A 1 98 ? -24.253 -23.523 -10.061 1.00 37.81 98 ILE A O 1
#

Foldseek 3Di:
DPPPVVPPCPQVNQQVVCCVVPVGGPVVVLLVVLLVQLVVCVVPHPDDLQVSCVVSPNPDSVVVCVSNVVVVVVCCVVCVPPDDDVVVVVVVVVVPDD

Secondary structure (DSSP, 8-state):
--SSGGG-S-HHHHHHHHHHHHSS-HHHHHHHHHHHHHHHHHHH----HHHHHHHTT-S-HHHHHHHHHHHHHHHHHHHTT---HHHHHHHHTTT---

Organism: Listeria grayi (NCBI:txid1641)

Solvent-accessible surface area (backbone atoms only — not comparable to full-atom values): 5858 Å² total; per-residue (Å²): 142,89,73,74,79,85,60,75,60,50,71,65,59,47,28,47,56,28,30,77,76,68,74,36,41,56,67,57,50,51,50,54,50,33,49,52,52,39,53,50,46,66,71,77,45,91,67,52,70,57,58,43,18,52,76,48,71,35,96,41,44,70,60,38,52,52,53,51,52,51,49,51,52,51,48,52,63,64,37,72,81,55,81,61,72,76,58,53,63,58,54,65,64,67,75,76,74,130

Nearest PDB structures (foldseek):
  3lsg-assembly3_E  TM=9.211E-01  e=2.543E-03  Fusobacterium nucleatum subsp. nucleatum
  3lsg-assembly1_A  TM=9.754E-01  e=5.634E-03  Fusobacterium nucleatum subsp. nucleatum
  3lsg-assembly2_D  TM=9.536E-01  e=8.645E-03  Fusobacterium nucleatum subsp. nucleatum
  3w6v-assembly1_A  TM=7.861E-01  e=1.327E-02  Streptomyces griseus
  2k9s-assembly1_A  TM=9.002E-01  e=6.511E-02  Escherichia coli K-12

Radius of gyration: 17.07 Å; Cα contacts (8 Å, |Δi|>4): 41; chains: 1; bounding box: 50×38×34 Å

Mean predicted aligned error: 12.35 Å

InterPro domains:
  IPR009057 Homedomain-like superfamily [SSF46689] (33-70)
  IPR018060 AraC-like, DNA binding HTH domain [PF12833] (6-70)
  IPR018060 AraC-like, DNA binding HTH domain [PS01124] (1-68)
  IPR018060 AraC-like, DNA binding HTH domain [SM00342] (5-75)
  IPR050204 AraC/XylS family transcriptional regulators [PTHR46796] (2-70)